Protein AF-A0A514WXH2-F1 (afdb_monomer_lite)

Sequence (126 aa):
MKNIIHSVFLIALIPLIAMALEPTNPQGFCDRFVGDKDVSQCKEKIQKDDVDWYAATVCNLQHDDKTFWSCWDSIKGQSFNPAALDKCAENQELSDVQRQECVVSARAGREPASTNAIYQALKVTK

Secondary structure (DSSP, 8-state):
---------------------PPPPGGGGGGG--SHHHHHHHHHHHHH--B-HHHHHHHTT-SSHHHHHHHHHHHBT-EE-HHHHHHHHH-TT--HHHHHHHHHHTEESS--GGGG----------

Foldseek 3Di:
DDDDPPPPPPPPPPPPPPQQQQFDDQLVLLVVDDDPVSSVVSVVCSVPFQFARLQLRLLSLAPDPVLSVVLRVLRTQFAFDSVQSSVLNPDNPDHSVRSSVSSNVRTDPDGGPSVVPDRDRDPPDD

pLDDT: mean 78.06, std 18.7, range [35.53, 95.94]

Radius of gyration: 20.0 Å; chains: 1; bounding box: 74×45×35 Å

Structure (mmCIF, N/CA/C/O backbone):
data_AF-A0A514WXH2-F1
#
_entry.id   AF-A0A514WXH2-F1
#
loop_
_atom_site.group_PDB
_atom_site.id
_atom_site.type_symbol
_atom_site.label_atom_id
_atom_site.label_alt_id
_atom_site.label_comp_id
_atom_site.label_asym_id
_atom_site.label_entity_id
_atom_site.label_seq_id
_atom_site.pdbx_PDB_ins_code
_atom_site.Cartn_x
_atom_site.Cartn_y
_atom_site.Cartn_z
_atom_site.occupancy
_atom_site.B_iso_or_equiv
_atom_site.auth_seq_id
_atom_site.auth_comp_id
_atom_site.auth_asym_id
_atom_site.auth_atom_id
_atom_site.pdbx_PDB_model_num
ATOM 1 N N . MET A 1 1 ? 60.732 -35.771 3.541 1.00 38.22 1 MET A N 1
ATOM 2 C CA . MET A 1 1 ? 59.598 -35.733 2.591 1.00 38.22 1 MET A CA 1
ATOM 3 C C . MET A 1 1 ? 58.328 -35.440 3.376 1.00 38.22 1 MET A C 1
ATOM 5 O O . MET A 1 1 ? 58.087 -36.189 4.303 1.00 38.22 1 MET A O 1
ATOM 9 N N . LYS A 1 2 ? 57.588 -34.382 2.987 1.00 42.38 2 LYS A N 1
ATOM 10 C CA . LYS A 1 2 ? 56.109 -34.248 3.008 1.00 42.38 2 LYS A CA 1
ATOM 11 C C . LYS A 1 2 ? 55.386 -34.534 4.352 1.00 42.38 2 LYS A C 1
ATOM 13 O O . LYS A 1 2 ? 55.459 -35.623 4.886 1.00 42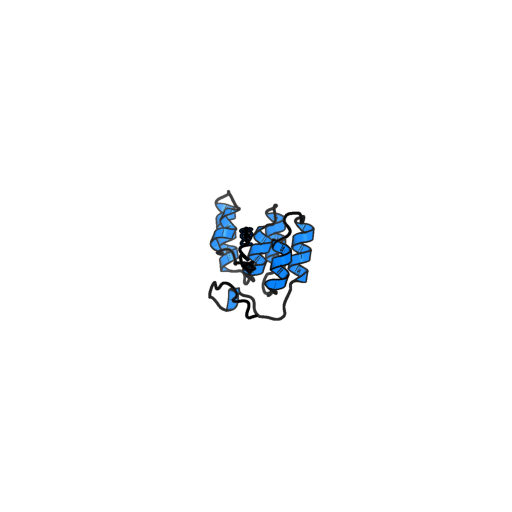.38 2 LYS A O 1
ATOM 18 N N . ASN A 1 3 ? 54.628 -33.605 4.936 1.00 41.44 3 ASN A N 1
ATOM 19 C CA . ASN A 1 3 ? 53.348 -33.142 4.393 1.00 41.44 3 ASN A CA 1
ATOM 20 C C . ASN A 1 3 ? 52.914 -31.812 5.036 1.00 41.44 3 ASN A C 1
ATOM 22 O O . ASN A 1 3 ? 52.721 -31.736 6.246 1.00 41.44 3 ASN A O 1
ATOM 26 N N . ILE A 1 4 ? 52.715 -30.786 4.207 1.00 53.28 4 ILE A N 1
ATOM 27 C CA . ILE A 1 4 ? 52.039 -29.538 4.576 1.00 53.28 4 ILE A CA 1
ATOM 28 C C . ILE A 1 4 ? 50.542 -29.799 4.414 1.00 53.28 4 ILE A C 1
ATOM 30 O O . ILE A 1 4 ? 50.045 -29.852 3.288 1.00 53.28 4 ILE A O 1
ATOM 34 N N . ILE A 1 5 ? 49.830 -29.999 5.521 1.00 56.00 5 ILE A N 1
ATOM 35 C CA . ILE A 1 5 ? 48.370 -30.120 5.509 1.00 56.00 5 ILE A CA 1
ATOM 36 C C . ILE A 1 5 ? 47.814 -28.718 5.250 1.00 56.00 5 ILE A C 1
ATOM 38 O O . ILE A 1 5 ? 47.832 -27.853 6.120 1.00 56.00 5 ILE A O 1
ATOM 42 N N . HIS A 1 6 ? 47.401 -28.477 4.007 1.00 44.09 6 HIS A N 1
ATOM 43 C CA . HIS A 1 6 ? 46.678 -27.275 3.619 1.00 44.09 6 HIS A CA 1
ATOM 44 C C . HIS A 1 6 ? 45.285 -27.342 4.248 1.00 44.09 6 HIS A C 1
ATOM 46 O O . HIS A 1 6 ? 44.464 -28.167 3.846 1.00 44.09 6 HIS A O 1
ATOM 52 N N . SER A 1 7 ? 45.025 -26.490 5.240 1.00 56.31 7 SER A N 1
ATOM 53 C CA . SER A 1 7 ? 43.674 -26.245 5.743 1.00 56.31 7 SER A CA 1
ATOM 54 C C . SER A 1 7 ? 42.835 -25.642 4.621 1.00 56.31 7 SER A C 1
ATOM 56 O O . SER A 1 7 ? 42.942 -24.459 4.304 1.00 56.31 7 SER A O 1
ATOM 58 N N . VAL A 1 8 ? 42.020 -26.486 3.995 1.00 56.78 8 VAL A N 1
ATOM 59 C CA . VAL A 1 8 ? 40.985 -26.081 3.049 1.00 56.78 8 VAL A CA 1
ATOM 60 C C . VAL A 1 8 ? 39.922 -25.325 3.843 1.00 56.78 8 VAL A C 1
ATOM 62 O O . VAL A 1 8 ? 39.143 -25.921 4.584 1.00 56.78 8 VAL A O 1
ATOM 65 N N . PHE A 1 9 ? 39.919 -23.999 3.712 1.00 52.50 9 PHE A N 1
ATOM 66 C CA . PHE A 1 9 ? 38.811 -23.147 4.131 1.00 52.50 9 PHE A CA 1
ATOM 67 C C . PHE A 1 9 ? 37.570 -23.563 3.329 1.00 52.50 9 PHE A C 1
ATOM 69 O O . PHE A 1 9 ? 37.431 -23.234 2.152 1.00 52.50 9 PHE A O 1
ATOM 76 N N . LEU A 1 10 ? 36.680 -24.328 3.960 1.00 49.62 10 LEU A N 1
ATOM 77 C CA . LEU A 1 10 ? 35.338 -24.604 3.46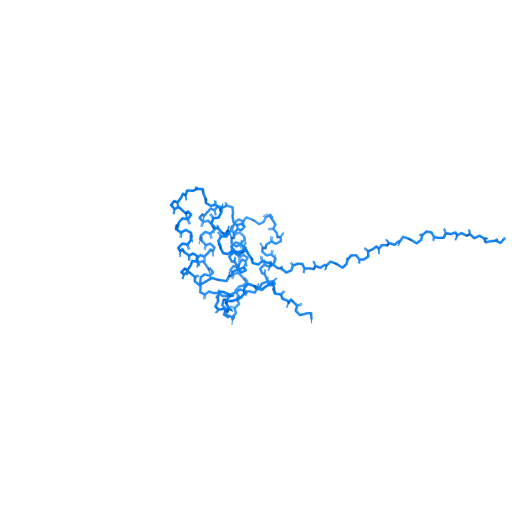0 1.00 49.62 10 LEU A CA 1
ATOM 78 C C . LEU A 1 10 ? 34.528 -23.307 3.581 1.00 49.62 10 LEU A C 1
ATOM 80 O O . LEU A 1 10 ? 33.866 -23.052 4.584 1.00 49.62 10 LEU A O 1
ATOM 84 N N . ILE A 1 11 ? 34.621 -22.455 2.560 1.00 60.16 11 ILE A N 1
ATOM 85 C CA . ILE A 1 11 ? 33.660 -21.374 2.348 1.00 60.16 11 ILE A CA 1
ATOM 86 C C . ILE A 1 11 ? 32.355 -22.072 1.974 1.00 60.16 11 ILE A C 1
ATOM 88 O O . ILE A 1 11 ? 32.157 -22.482 0.831 1.00 60.16 11 ILE A O 1
ATOM 92 N N . ALA A 1 12 ? 31.499 -22.287 2.971 1.00 58.00 12 ALA A N 1
ATOM 93 C CA . ALA A 1 12 ? 30.136 -22.727 2.751 1.00 58.00 12 ALA A CA 1
ATOM 94 C C . ALA A 1 12 ? 29.445 -21.670 1.879 1.00 58.00 12 ALA A C 1
ATOM 96 O O . ALA A 1 12 ? 29.079 -20.594 2.349 1.00 58.00 12 ALA A O 1
ATOM 97 N N . LEU A 1 13 ? 29.314 -21.973 0.587 1.00 50.38 13 LEU A N 1
ATOM 98 C CA . LEU A 1 13 ? 28.409 -21.305 -0.337 1.00 50.38 13 LEU A CA 1
ATOM 99 C C . LEU A 1 13 ? 26.989 -21.569 0.164 1.00 50.38 13 LEU A C 1
ATOM 101 O O . LEU A 1 13 ? 26.339 -22.517 -0.271 1.00 50.38 13 LEU A O 1
ATOM 105 N N . ILE A 1 14 ? 26.524 -20.770 1.124 1.00 57.78 14 ILE A N 1
ATOM 106 C CA . ILE A 1 14 ? 25.099 -20.680 1.419 1.00 57.78 14 ILE A CA 1
ATOM 107 C C . ILE A 1 14 ? 24.492 -20.078 0.151 1.00 57.78 14 ILE A C 1
ATOM 109 O O . ILE A 1 14 ? 24.834 -18.939 -0.184 1.00 57.78 14 ILE A O 1
ATOM 113 N N . PRO A 1 15 ? 23.663 -20.814 -0.612 1.00 49.88 15 PRO A N 1
ATOM 114 C CA . PRO A 1 15 ? 22.929 -20.187 -1.691 1.00 49.88 15 PRO A CA 1
ATOM 115 C C . PRO A 1 15 ? 22.102 -19.073 -1.053 1.00 49.88 15 PRO A C 1
ATOM 117 O O . PRO A 1 15 ? 21.282 -19.338 -0.176 1.00 49.88 15 PRO A O 1
ATOM 120 N N . LEU A 1 16 ? 22.365 -17.827 -1.452 1.00 47.09 16 LEU A N 1
ATOM 121 C CA . LEU A 1 16 ? 21.493 -16.697 -1.164 1.00 47.09 16 LEU A CA 1
ATOM 122 C C . LEU A 1 16 ? 20.156 -17.027 -1.823 1.00 47.09 16 LEU A C 1
ATOM 124 O O . LEU A 1 16 ? 19.963 -16.819 -3.022 1.00 47.09 16 LEU A O 1
ATOM 128 N N . ILE A 1 17 ? 19.267 -17.654 -1.060 1.00 46.50 17 ILE A N 1
ATOM 129 C CA . ILE A 1 17 ? 17.877 -17.808 -1.444 1.00 46.50 17 ILE A CA 1
ATOM 130 C C . ILE A 1 17 ? 17.339 -16.383 -1.402 1.00 46.50 17 ILE A C 1
ATOM 132 O O . ILE A 1 17 ? 17.114 -15.837 -0.326 1.00 46.50 17 ILE A O 1
ATOM 136 N N . ALA A 1 18 ? 17.239 -15.753 -2.573 1.00 50.22 18 ALA A N 1
ATOM 137 C CA . ALA A 1 18 ? 16.489 -14.521 -2.730 1.00 50.22 18 ALA A CA 1
ATOM 138 C C . ALA A 1 18 ? 15.062 -14.833 -2.271 1.00 50.22 18 ALA A C 1
ATOM 140 O O . ALA A 1 18 ? 14.349 -15.602 -2.921 1.00 50.22 18 ALA A O 1
ATOM 141 N N . MET A 1 19 ? 14.706 -14.347 -1.086 1.00 51.78 19 MET A N 1
ATOM 142 C CA . MET A 1 19 ? 13.366 -14.512 -0.552 1.00 51.78 19 MET A CA 1
ATOM 1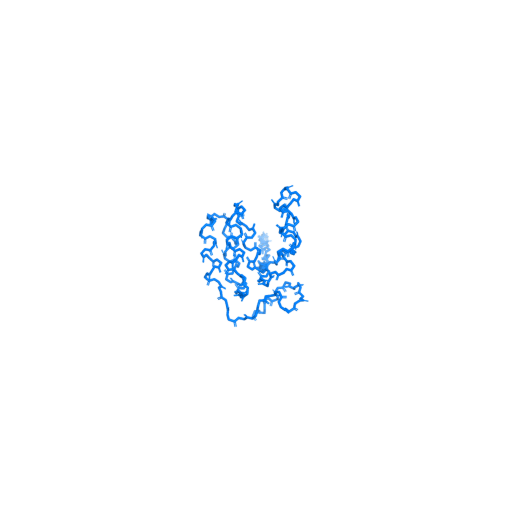43 C C . MET A 1 19 ? 12.488 -13.536 -1.327 1.00 51.78 19 MET A C 1
ATOM 145 O O . MET A 1 19 ? 12.621 -12.330 -1.158 1.00 51.78 19 MET A O 1
ATOM 149 N N . ALA A 1 20 ? 11.668 -14.059 -2.238 1.00 63.97 20 ALA A N 1
ATOM 150 C CA . ALA A 1 20 ? 10.658 -13.264 -2.926 1.00 63.97 20 ALA A CA 1
ATOM 151 C C . ALA A 1 20 ? 9.730 -12.614 -1.886 1.00 63.97 20 ALA A C 1
ATOM 153 O O . ALA A 1 20 ? 9.445 -13.251 -0.868 1.00 63.97 20 ALA A O 1
ATOM 154 N N . LEU A 1 21 ? 9.250 -11.387 -2.127 1.00 68.50 21 LEU A N 1
ATOM 155 C CA . LEU A 1 21 ? 8.324 -10.706 -1.216 1.00 68.50 21 LEU A CA 1
ATOM 156 C C . LEU A 1 21 ? 7.123 -11.598 -0.898 1.00 68.50 21 LEU A C 1
ATOM 158 O O . LEU A 1 21 ? 6.303 -11.913 -1.763 1.00 68.50 21 LEU A O 1
ATOM 162 N N . GLU A 1 22 ? 7.022 -12.000 0.364 1.00 75.81 22 GLU A N 1
ATOM 163 C CA . GLU A 1 22 ? 5.881 -12.752 0.861 1.00 75.81 22 GLU A CA 1
ATOM 164 C C . GLU A 1 22 ? 4.757 -11.774 1.212 1.00 75.81 22 GLU A C 1
ATOM 166 O O . GLU A 1 22 ? 4.981 -10.821 1.964 1.00 75.81 22 GLU A O 1
ATOM 171 N N . PRO A 1 23 ? 3.539 -11.968 0.683 1.00 75.44 23 PRO A N 1
ATOM 172 C CA . PRO A 1 23 ? 2.443 -11.076 0.994 1.00 75.44 23 PRO A CA 1
ATOM 173 C C . PRO A 1 23 ? 2.016 -11.277 2.453 1.00 75.44 23 PRO A C 1
ATOM 175 O O . PRO A 1 23 ? 1.830 -12.403 2.917 1.00 75.44 23 PRO A O 1
ATOM 178 N N . THR A 1 24 ? 1.807 -10.182 3.176 1.00 81.44 24 THR A N 1
ATOM 179 C CA . THR A 1 24 ? 1.228 -10.189 4.525 1.00 81.44 24 THR A CA 1
ATOM 180 C C . THR A 1 24 ? -0.210 -10.700 4.461 1.00 81.44 24 THR A C 1
ATOM 182 O O . THR A 1 24 ? -0.950 -10.338 3.550 1.00 81.44 24 THR A O 1
ATOM 185 N N . ASN A 1 25 ? -0.616 -11.544 5.416 1.00 83.19 25 ASN A N 1
ATOM 186 C CA . ASN A 1 25 ? -2.008 -11.988 5.604 1.00 83.19 25 ASN A CA 1
ATOM 187 C C . ASN A 1 25 ? -2.938 -10.764 5.726 1.00 83.19 25 ASN A C 1
ATOM 189 O O . ASN A 1 25 ? -2.604 -9.884 6.522 1.00 83.19 25 ASN A O 1
ATOM 193 N N . PRO A 1 26 ? -4.105 -10.676 5.044 1.00 81.56 26 PRO A N 1
ATOM 194 C CA . PRO A 1 26 ? -4.844 -9.426 4.982 1.00 81.56 26 PRO A CA 1
ATOM 195 C C . PRO A 1 26 ? -5.294 -8.971 6.367 1.00 81.56 26 PRO A C 1
ATOM 197 O O . PRO A 1 26 ? -5.245 -7.792 6.681 1.00 81.56 26 PRO A O 1
ATOM 200 N N . GLN A 1 27 ? -5.661 -9.906 7.247 1.00 84.50 27 GLN A N 1
ATOM 201 C CA . GLN A 1 27 ? -6.059 -9.555 8.613 1.00 84.50 27 GLN A CA 1
ATOM 202 C C . GLN A 1 27 ? -4.928 -8.876 9.400 1.00 84.50 27 GLN A C 1
ATOM 204 O O . GLN A 1 27 ? -5.209 -7.994 10.205 1.00 84.50 27 GLN A O 1
ATOM 209 N N . GLY A 1 28 ? -3.669 -9.228 9.117 1.00 87.69 28 GLY A N 1
ATOM 210 C CA . GLY A 1 28 ? -2.496 -8.669 9.791 1.00 87.69 28 GLY A CA 1
ATOM 211 C C . GLY A 1 28 ? -2.232 -7.197 9.466 1.00 87.69 28 GLY A C 1
ATOM 212 O O . GLY A 1 28 ? -1.558 -6.518 10.232 1.00 87.69 28 GLY A O 1
ATOM 213 N N . PHE A 1 29 ? -2.801 -6.650 8.384 1.00 91.00 29 PHE A N 1
ATOM 214 C CA . PHE A 1 29 ? -2.708 -5.209 8.117 1.00 91.00 29 PHE A CA 1
ATOM 215 C C . PHE A 1 29 ? -3.432 -4.375 9.178 1.00 91.00 29 PHE A C 1
ATOM 217 O O . PHE A 1 29 ? -3.049 -3.235 9.422 1.00 91.00 29 PHE A O 1
ATOM 224 N N . CYS A 1 30 ? -4.462 -4.929 9.824 1.00 92.88 30 CYS A N 1
ATOM 225 C CA . CYS A 1 30 ? -5.226 -4.203 10.835 1.00 92.88 30 CYS A CA 1
ATOM 226 C C . CYS A 1 30 ? -4.548 -4.158 12.203 1.00 92.88 30 CYS A C 1
ATOM 228 O O . CYS A 1 30 ? -4.951 -3.342 13.029 1.00 92.88 30 CYS A O 1
ATOM 230 N N . ASP A 1 31 ? -3.503 -4.960 12.419 1.00 92.12 31 ASP A N 1
ATOM 231 C CA . ASP A 1 31 ? -2.735 -4.977 13.669 1.00 92.12 31 ASP A CA 1
ATOM 232 C C . ASP A 1 31 ? -1.956 -3.668 13.893 1.00 92.12 31 ASP A C 1
ATOM 234 O O . ASP A 1 31 ? -1.485 -3.405 14.998 1.00 92.12 31 ASP A O 1
ATOM 238 N N . ARG A 1 32 ? -1.849 -2.815 12.862 1.00 92.31 32 ARG A N 1
ATOM 239 C CA . ARG A 1 32 ? -1.262 -1.472 12.974 1.00 92.31 32 ARG A CA 1
ATOM 240 C C . ARG A 1 32 ? 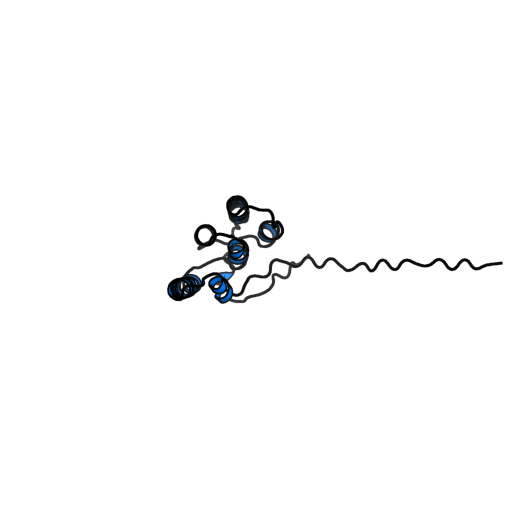-2.120 -0.491 13.777 1.00 92.31 32 ARG A C 1
ATOM 242 O O . ARG A 1 32 ? -1.596 0.481 14.311 1.00 92.31 32 ARG A O 1
ATOM 249 N N . PHE A 1 33 ? -3.428 -0.731 13.866 1.00 93.38 33 PHE A N 1
ATOM 250 C CA . PHE A 1 33 ? -4.363 0.172 14.530 1.00 93.38 33 PHE A CA 1
ATOM 251 C C . PHE A 1 33 ? -4.619 -0.268 15.972 1.00 93.38 33 PHE A C 1
ATOM 253 O O . PHE A 1 33 ? -4.824 -1.445 16.251 1.00 93.38 33 PHE A O 1
ATOM 260 N N . VAL A 1 34 ? -4.671 0.697 16.892 1.00 91.69 34 VAL A N 1
ATOM 261 C CA . VAL A 1 34 ? -4.945 0.437 18.318 1.00 91.69 34 VAL A CA 1
ATOM 262 C C . VAL A 1 34 ? -6.424 0.643 18.666 1.00 91.69 34 VAL A C 1
ATOM 264 O O . VAL A 1 34 ? -6.942 0.010 19.581 1.00 91.69 34 VAL A O 1
ATOM 267 N N . GLY A 1 35 ? -7.127 1.530 17.954 1.00 92.62 35 GLY A N 1
ATOM 268 C CA . GLY A 1 35 ? -8.528 1.844 18.234 1.00 92.62 35 GLY A CA 1
ATOM 269 C C . GLY A 1 35 ? -9.495 0.819 17.641 1.00 92.62 35 GLY A C 1
ATOM 270 O O . GLY A 1 35 ? -9.468 0.576 16.438 1.00 92.62 35 GLY A O 1
ATOM 271 N N . ASP A 1 36 ? -10.427 0.295 18.446 1.00 91.81 36 ASP A N 1
ATOM 272 C CA . ASP A 1 36 ? -11.433 -0.697 18.009 1.00 91.81 36 ASP A CA 1
ATOM 273 C C . ASP A 1 36 ? -12.219 -0.261 16.763 1.00 91.81 36 ASP A C 1
ATOM 275 O O . ASP A 1 36 ? -12.549 -1.070 15.889 1.00 91.81 36 ASP A O 1
ATOM 279 N N . LYS A 1 37 ? -12.510 1.041 16.667 1.00 93.62 37 LYS A N 1
ATOM 280 C CA . LYS A 1 37 ? -13.178 1.635 15.507 1.00 93.62 37 LYS A CA 1
ATOM 281 C C . LYS A 1 37 ? -12.310 1.533 14.251 1.00 93.62 37 LYS A C 1
ATOM 283 O O . LYS A 1 37 ? -12.815 1.118 13.211 1.00 93.62 37 LYS A O 1
ATOM 288 N N . ASP A 1 38 ? -11.032 1.876 14.354 1.00 91.88 38 ASP A N 1
ATOM 289 C CA . ASP A 1 38 ? -10.098 1.901 13.226 1.00 91.88 38 ASP A CA 1
ATOM 290 C C . ASP A 1 38 ? -9.755 0.475 12.775 1.00 91.88 38 ASP A C 1
ATOM 292 O O . ASP A 1 38 ? -9.755 0.183 11.580 1.00 91.88 38 ASP A O 1
ATOM 296 N N . VAL A 1 39 ? -9.609 -0.457 13.724 1.00 93.75 39 VAL A N 1
ATOM 297 C CA . VAL A 1 39 ? -9.479 -1.897 13.447 1.00 93.75 39 VAL A CA 1
ATOM 298 C C . VAL A 1 39 ? -10.704 -2.419 12.694 1.00 93.75 39 VAL A C 1
ATOM 300 O O . VAL A 1 39 ? -10.568 -3.150 11.711 1.00 93.75 39 VAL A O 1
ATOM 303 N N . SER A 1 40 ? -11.911 -2.046 13.126 1.00 93.00 40 SER A N 1
ATOM 304 C CA . SER A 1 40 ? -13.153 -2.475 12.470 1.00 93.00 40 SER A CA 1
ATOM 305 C C . SER A 1 40 ? -13.269 -1.920 11.048 1.00 93.00 40 SER A C 1
ATOM 307 O O . SER A 1 40 ? -13.600 -2.665 10.126 1.00 93.00 40 SER A O 1
ATOM 309 N N . GLN A 1 41 ? -12.934 -0.640 10.851 1.00 92.94 41 GLN A N 1
ATOM 310 C CA . GLN A 1 41 ? -12.904 -0.008 9.528 1.00 92.94 41 GLN A CA 1
ATOM 311 C C . GLN A 1 41 ? -11.865 -0.652 8.610 1.00 92.94 41 GLN A C 1
ATOM 313 O O . GLN A 1 41 ? -12.148 -0.914 7.442 1.00 92.94 41 GLN A O 1
ATOM 318 N N . CYS A 1 42 ? -10.684 -0.958 9.145 1.00 93.31 42 CYS A N 1
ATOM 319 C CA . CYS A 1 42 ? -9.652 -1.672 8.415 1.00 93.31 42 CYS A CA 1
ATOM 320 C C . CYS A 1 42 ? -10.164 -3.033 7.926 1.00 93.31 42 CYS A C 1
ATOM 322 O O . CYS A 1 42 ? -10.113 -3.311 6.729 1.00 93.31 42 CYS A O 1
ATOM 324 N N . LYS A 1 43 ? -10.752 -3.847 8.812 1.00 91.38 43 LYS A N 1
ATOM 325 C CA . LYS A 1 43 ? -11.289 -5.170 8.449 1.00 91.38 43 LYS A CA 1
ATOM 326 C C . LYS A 1 43 ? -12.339 -5.086 7.345 1.00 91.38 43 LYS A C 1
ATOM 328 O O . LYS A 1 43 ? -12.313 -5.893 6.418 1.00 91.38 43 LYS A O 1
ATOM 333 N N . GLU A 1 44 ? -13.236 -4.107 7.424 1.00 90.44 44 GLU A N 1
ATOM 334 C CA . GLU A 1 44 ? -14.254 -3.869 6.399 1.00 90.44 44 GLU A CA 1
ATOM 335 C C . GLU A 1 44 ? -13.627 -3.496 5.049 1.00 90.44 44 GLU A C 1
ATOM 337 O O . GLU A 1 44 ? -14.015 -4.032 4.010 1.00 90.44 44 GLU A O 1
ATOM 342 N N . LYS A 1 45 ? -12.636 -2.601 5.058 1.00 89.69 45 LYS A N 1
ATOM 343 C CA . LYS A 1 45 ? -11.966 -2.122 3.847 1.00 89.69 45 LYS A CA 1
ATOM 344 C C . LYS A 1 45 ? -11.179 -3.240 3.161 1.00 89.69 45 LYS A C 1
ATOM 346 O O . LYS A 1 45 ? -11.307 -3.411 1.955 1.00 89.69 45 LYS A O 1
ATOM 351 N N . ILE A 1 46 ? -10.474 -4.071 3.926 1.00 88.50 46 ILE A N 1
ATOM 352 C CA . ILE A 1 46 ? -9.723 -5.231 3.416 1.00 88.50 46 ILE A CA 1
ATOM 353 C C . ILE A 1 46 ? -10.628 -6.279 2.762 1.00 88.50 46 ILE A C 1
ATOM 355 O O . ILE A 1 46 ? -10.217 -6.941 1.816 1.00 88.50 46 ILE A O 1
ATOM 359 N N . GLN A 1 47 ? -11.860 -6.440 3.248 1.00 84.00 47 GLN A N 1
ATOM 360 C CA . GLN A 1 47 ? -12.826 -7.372 2.656 1.00 84.00 47 GLN A CA 1
ATOM 361 C C . GLN A 1 47 ? -13.463 -6.846 1.364 1.00 84.00 47 GLN A C 1
ATOM 363 O O . GLN A 1 47 ? -13.946 -7.640 0.560 1.00 84.00 47 GLN A O 1
ATOM 368 N N . LYS A 1 48 ? -13.524 -5.522 1.190 1.00 87.12 48 LYS A N 1
ATOM 369 C CA . LYS A 1 48 ? -14.240 -4.871 0.082 1.00 87.12 48 LYS A CA 1
ATOM 370 C C . LYS A 1 48 ? -13.329 -4.403 -1.041 1.00 87.12 48 LYS A C 1
ATOM 372 O O . LYS A 1 48 ? -13.768 -4.341 -2.187 1.00 87.12 48 LYS A O 1
ATOM 377 N N . ASP A 1 49 ? -12.111 -4.000 -0.709 1.00 87.19 49 ASP A N 1
ATOM 378 C CA . ASP A 1 49 ? -11.191 -3.424 -1.673 1.00 87.19 49 ASP A CA 1
ATOM 379 C C . ASP A 1 49 ? -10.455 -4.523 -2.436 1.00 87.19 49 ASP A C 1
ATOM 381 O O . ASP A 1 49 ? -9.840 -5.416 -1.860 1.00 87.19 49 ASP A O 1
ATOM 385 N N . ASP A 1 50 ? -10.489 -4.413 -3.759 1.00 85.81 50 ASP A N 1
ATOM 386 C CA . ASP A 1 50 ? -9.675 -5.228 -4.648 1.00 85.81 50 ASP A CA 1
ATOM 387 C C . ASP A 1 50 ? -8.261 -4.635 -4.705 1.00 85.81 50 ASP A C 1
ATOM 389 O O . ASP A 1 50 ? -8.052 -3.598 -5.336 1.00 85.81 50 ASP A O 1
ATOM 393 N N . VAL A 1 51 ? -7.308 -5.225 -3.982 1.00 86.81 51 VAL A N 1
ATOM 394 C CA . VAL A 1 51 ? -5.920 -4.742 -3.897 1.00 86.81 51 VAL A CA 1
ATOM 395 C C . VAL A 1 51 ? -4.917 -5.858 -4.139 1.00 86.81 51 VAL A C 1
ATOM 397 O O . VAL A 1 51 ? -5.082 -6.992 -3.697 1.00 86.81 51 VAL A O 1
ATOM 400 N N . ASP A 1 52 ? -3.798 -5.524 -4.774 1.00 87.31 52 ASP A N 1
ATOM 401 C CA . ASP A 1 52 ? -2.682 -6.455 -4.880 1.00 87.31 52 ASP A CA 1
ATOM 402 C C . ASP A 1 52 ? -2.007 -6.664 -3.512 1.00 87.31 52 ASP A C 1
ATOM 404 O O . ASP A 1 52 ? -1.385 -5.748 -2.969 1.00 87.31 52 ASP A O 1
ATOM 408 N N . TRP A 1 53 ? -2.096 -7.878 -2.959 1.00 86.19 53 TRP A N 1
ATOM 409 C CA . TRP A 1 53 ? -1.555 -8.203 -1.633 1.00 86.19 53 TRP A CA 1
ATOM 410 C C . TRP A 1 53 ? -0.045 -7.976 -1.492 1.00 86.19 53 TRP A C 1
ATOM 412 O O . TRP A 1 53 ? 0.427 -7.646 -0.399 1.00 86.19 53 TRP A O 1
ATOM 422 N N . TYR A 1 54 ? 0.724 -8.096 -2.577 1.00 88.31 54 TYR A N 1
ATOM 423 C CA . TYR A 1 54 ? 2.155 -7.783 -2.548 1.00 88.31 54 TYR A CA 1
ATOM 424 C C . TYR A 1 54 ? 2.366 -6.278 -2.401 1.00 88.31 54 TYR A C 1
ATOM 426 O O . TYR A 1 54 ? 3.162 -5.836 -1.576 1.00 88.31 54 TYR A O 1
ATOM 434 N N . ALA A 1 55 ? 1.608 -5.471 -3.144 1.00 91.44 55 ALA A N 1
ATOM 435 C CA . ALA A 1 55 ? 1.695 -4.021 -3.033 1.00 91.44 55 ALA A CA 1
ATOM 436 C C . ALA A 1 55 ? 1.194 -3.533 -1.666 1.00 91.44 55 ALA A C 1
ATOM 438 O O . ALA A 1 55 ? 1.835 -2.684 -1.050 1.00 91.44 55 ALA A O 1
ATOM 439 N N . ALA A 1 56 ? 0.118 -4.133 -1.146 1.00 92.50 56 ALA A N 1
ATOM 440 C CA . ALA A 1 56 ? -0.396 -3.854 0.193 1.00 92.50 56 ALA A CA 1
ATOM 441 C C . ALA A 1 56 ? 0.647 -4.155 1.281 1.00 92.50 56 ALA A C 1
ATOM 443 O O . ALA A 1 56 ? 0.764 -3.404 2.246 1.00 92.50 56 ALA A O 1
ATOM 444 N N . THR A 1 57 ? 1.465 -5.194 1.092 1.00 92.00 57 THR A N 1
ATOM 445 C CA . THR A 1 57 ? 2.591 -5.517 1.984 1.00 92.00 57 THR A CA 1
ATOM 446 C C . THR A 1 57 ? 3.632 -4.409 2.014 1.00 92.00 57 THR A C 1
ATOM 448 O O . THR A 1 57 ? 4.062 -4.007 3.091 1.00 92.00 57 THR A O 1
ATOM 451 N N . VAL A 1 58 ? 3.991 -3.851 0.857 1.00 93.88 58 VAL A N 1
ATOM 452 C CA . VAL A 1 58 ? 4.916 -2.710 0.807 1.00 93.88 58 VAL A CA 1
ATOM 453 C C . VAL A 1 58 ? 4.272 -1.445 1.377 1.00 93.88 58 VAL A C 1
ATOM 455 O O . VAL A 1 58 ? 4.927 -0.710 2.112 1.00 93.88 58 VAL A O 1
ATOM 458 N N . CYS A 1 59 ? 2.985 -1.205 1.108 1.00 94.69 59 CYS A N 1
ATOM 459 C CA . CYS A 1 59 ? 2.241 -0.117 1.743 1.00 94.69 59 CYS A CA 1
ATOM 460 C C . CYS A 1 59 ? 2.213 -0.267 3.267 1.00 94.69 59 CYS A C 1
ATOM 462 O O . CYS A 1 59 ? 2.275 0.729 3.975 1.00 94.69 59 CYS A O 1
ATOM 464 N N . ASN A 1 60 ? 2.183 -1.489 3.797 1.00 94.12 60 ASN A N 1
ATOM 465 C CA . ASN A 1 60 ? 2.189 -1.722 5.238 1.00 94.12 60 ASN A CA 1
ATOM 466 C C . ASN A 1 60 ? 3.487 -1.262 5.928 1.00 94.12 60 ASN A C 1
ATOM 468 O O . ASN A 1 60 ? 3.465 -1.035 7.134 1.00 94.12 60 ASN A O 1
ATOM 472 N N . LEU A 1 61 ? 4.578 -1.073 5.174 1.00 93.06 61 LEU A N 1
ATOM 473 C CA . LEU A 1 61 ? 5.853 -0.529 5.661 1.00 93.06 61 LEU A CA 1
ATOM 474 C C . LEU A 1 61 ? 5.856 1.003 5.802 1.00 93.06 61 LEU A C 1
ATOM 476 O O . LEU A 1 61 ? 6.857 1.572 6.229 1.00 93.06 61 LEU A O 1
ATOM 480 N N . GLN A 1 62 ? 4.777 1.678 5.401 1.00 93.62 62 GLN A N 1
ATOM 481 C CA . GLN A 1 62 ? 4.576 3.101 5.667 1.00 93.62 62 GLN A CA 1
ATOM 482 C C . GLN A 1 62 ? 4.485 3.328 7.181 1.00 93.62 62 GLN A C 1
ATOM 484 O O . GLN A 1 62 ? 3.825 2.549 7.881 1.00 93.62 62 GLN A O 1
ATOM 489 N N . HIS A 1 63 ? 5.143 4.372 7.685 1.00 91.88 63 HIS A N 1
ATOM 490 C CA . HIS A 1 63 ? 5.196 4.642 9.123 1.00 91.88 63 HIS A CA 1
ATOM 491 C C . HIS A 1 63 ? 3.910 5.293 9.630 1.00 91.88 63 HIS A C 1
ATOM 493 O O . HIS A 1 63 ? 3.434 4.950 10.711 1.00 91.88 63 HIS A O 1
ATOM 499 N N . ASP A 1 64 ? 3.352 6.231 8.863 1.00 92.94 64 ASP A N 1
ATOM 500 C CA . ASP A 1 64 ? 2.123 6.936 9.223 1.00 92.94 64 ASP A CA 1
ATOM 501 C C . ASP A 1 64 ? 0.873 6.231 8.668 1.00 92.94 64 ASP A C 1
ATOM 503 O O . ASP A 1 64 ? 0.847 5.685 7.564 1.00 92.94 64 ASP A O 1
ATOM 507 N N . ASP A 1 65 ? -0.219 6.252 9.429 1.00 93.12 65 ASP A N 1
ATOM 508 C CA . ASP A 1 65 ? -1.458 5.597 9.005 1.00 93.12 65 ASP A CA 1
ATOM 509 C C . ASP A 1 65 ? -2.117 6.295 7.806 1.00 93.12 65 ASP A C 1
ATOM 511 O O . ASP A 1 65 ? -2.777 5.646 6.990 1.00 93.12 65 ASP A O 1
ATOM 515 N N . LYS A 1 66 ? -1.935 7.613 7.641 1.00 93.31 66 LYS A N 1
ATOM 516 C CA . LYS A 1 66 ? -2.460 8.334 6.471 1.00 93.31 66 LYS A CA 1
ATOM 517 C C . LYS A 1 66 ? -1.652 8.007 5.226 1.00 93.31 66 LYS A C 1
ATOM 519 O O . LYS A 1 66 ? -2.241 7.888 4.152 1.00 93.31 66 LYS A O 1
ATOM 524 N N . THR A 1 67 ? -0.332 7.860 5.339 1.00 94.75 67 THR A N 1
ATOM 525 C CA . THR A 1 67 ? 0.520 7.458 4.207 1.00 94.75 67 THR A CA 1
ATOM 526 C C . THR A 1 67 ? 0.273 5.998 3.834 1.00 94.75 67 THR A C 1
ATOM 528 O O . THR A 1 67 ? 0.173 5.693 2.644 1.00 94.75 67 THR A O 1
ATOM 531 N N . PHE A 1 68 ? 0.030 5.122 4.816 1.00 95.19 68 PHE A N 1
ATOM 532 C CA . PHE A 1 68 ? -0.479 3.767 4.588 1.00 95.19 68 PHE A CA 1
ATOM 533 C C . PHE A 1 68 ? -1.774 3.776 3.764 1.00 95.19 68 PHE A C 1
ATOM 535 O O . PHE A 1 68 ? -1.825 3.143 2.707 1.00 95.19 68 PHE A O 1
ATOM 542 N N . TRP A 1 69 ? -2.799 4.526 4.186 1.00 94.88 69 TRP A N 1
ATOM 543 C CA . TRP A 1 69 ? -4.074 4.572 3.461 1.00 94.88 69 TRP A CA 1
ATOM 544 C C . TRP A 1 69 ? -3.968 5.237 2.085 1.00 94.88 69 TRP A C 1
ATOM 546 O O . TRP A 1 69 ? -4.570 4.756 1.129 1.00 94.88 69 TRP A O 1
ATOM 556 N N . SER A 1 70 ? -3.149 6.281 1.950 1.00 95.94 70 SER A N 1
ATOM 557 C CA . SER A 1 70 ? -2.818 6.890 0.654 1.00 95.94 70 SER A CA 1
ATOM 558 C C . SER A 1 70 ? -2.196 5.865 -0.302 1.00 95.94 70 SER A C 1
ATOM 560 O O . SER A 1 70 ? -2.591 5.761 -1.466 1.00 95.94 70 SER A O 1
ATOM 562 N N . CYS A 1 71 ? -1.256 5.058 0.197 1.00 95.88 71 CYS A N 1
ATOM 563 C CA . CYS A 1 71 ? -0.649 3.977 -0.569 1.00 95.88 71 CYS A CA 1
ATOM 564 C C . CYS A 1 71 ? -1.688 2.907 -0.939 1.00 95.88 71 CYS A C 1
ATOM 566 O O . CYS A 1 71 ? -1.797 2.553 -2.113 1.00 95.88 71 CYS A O 1
ATOM 568 N N . TRP A 1 72 ? -2.511 2.468 0.018 1.00 94.62 72 TRP A N 1
ATOM 569 C CA . TRP A 1 72 ? -3.601 1.509 -0.195 1.00 94.62 72 TRP A CA 1
ATOM 570 C C . TRP A 1 72 ? -4.572 1.952 -1.298 1.00 94.62 72 TRP A C 1
ATOM 572 O O . TRP A 1 72 ? -4.890 1.195 -2.214 1.00 94.62 72 TRP A O 1
ATOM 582 N N . ASP A 1 73 ? -5.029 3.200 -1.247 1.00 94.62 73 ASP A N 1
ATOM 583 C CA . ASP A 1 73 ? -5.962 3.728 -2.239 1.00 94.62 73 ASP A CA 1
ATOM 584 C C . ASP A 1 73 ? -5.310 3.836 -3.624 1.00 94.62 73 ASP A C 1
ATOM 586 O O . ASP A 1 73 ? -5.970 3.616 -4.640 1.00 94.62 73 ASP A O 1
ATOM 590 N N . SER A 1 74 ? -3.999 4.098 -3.684 1.00 94.00 74 SER A N 1
ATOM 591 C CA . SER A 1 74 ? -3.252 4.171 -4.945 1.00 94.00 74 SER A CA 1
ATOM 592 C C . SER A 1 74 ? -3.099 2.827 -5.667 1.00 94.00 74 SER A C 1
ATOM 594 O O . SER A 1 74 ? -2.857 2.829 -6.880 1.00 94.00 74 SER A O 1
ATOM 596 N N . ILE A 1 75 ? -3.238 1.712 -4.936 1.00 92.56 75 ILE A N 1
ATOM 597 C CA . ILE A 1 75 ? -3.087 0.340 -5.447 1.00 92.56 75 ILE A CA 1
ATOM 598 C C . ILE A 1 75 ? -4.422 -0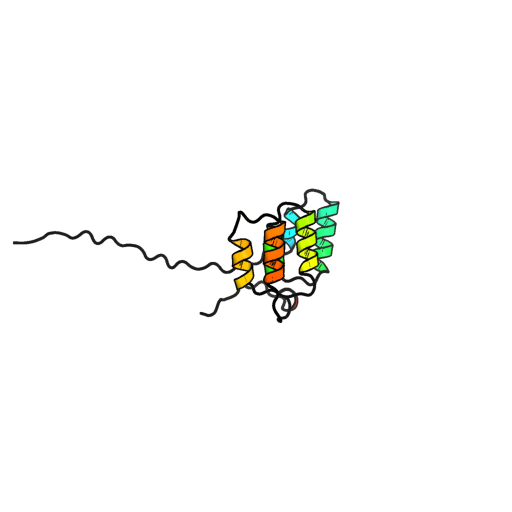.371 -5.692 1.00 92.56 75 ILE A C 1
ATOM 600 O O . ILE A 1 75 ? -4.445 -1.486 -6.214 1.00 92.56 75 ILE A O 1
ATOM 604 N N . LYS A 1 76 ? -5.541 0.261 -5.332 1.00 90.62 76 LYS A N 1
ATOM 605 C CA . LYS A 1 76 ? -6.881 -0.302 -5.498 1.00 90.62 76 LYS A CA 1
ATOM 606 C C . LYS A 1 76 ? -7.233 -0.504 -6.974 1.00 90.62 76 LYS A C 1
ATOM 608 O O . LYS A 1 76 ? -7.092 0.403 -7.791 1.00 90.62 76 LYS A O 1
ATOM 613 N N . GLY A 1 77 ? -7.723 -1.698 -7.301 1.00 87.06 77 GLY A N 1
ATOM 614 C CA . GLY A 1 77 ? -8.082 -2.130 -8.653 1.00 87.06 77 GLY A CA 1
ATOM 615 C C . GLY A 1 77 ? -6.883 -2.253 -9.594 1.00 87.06 77 GLY A C 1
ATOM 616 O O . GLY A 1 77 ? -7.055 -2.260 -10.811 1.00 87.06 77 GLY A O 1
ATOM 617 N N . GLN A 1 78 ? -5.666 -2.286 -9.051 1.00 88.81 78 GLN A N 1
ATOM 618 C CA . GLN A 1 78 ? -4.431 -2.335 -9.821 1.00 88.81 78 GLN A CA 1
ATOM 619 C C . GLN A 1 78 ? -3.594 -3.539 -9.428 1.00 88.81 78 GLN A C 1
ATOM 621 O O . GLN A 1 78 ? -3.692 -4.063 -8.320 1.00 88.81 78 GLN A O 1
ATOM 626 N N . SER A 1 79 ? -2.738 -3.960 -10.350 1.00 87.50 79 SER A N 1
ATOM 627 C CA . SER A 1 79 ? -1.763 -5.008 -10.107 1.00 87.50 79 SER A CA 1
ATOM 628 C C . SER A 1 79 ? -0.347 -4.472 -10.198 1.00 87.50 79 SER A C 1
ATOM 630 O O . SER A 1 79 ? -0.072 -3.456 -10.844 1.00 87.50 79 SER A O 1
ATOM 632 N N . PHE A 1 80 ? 0.567 -5.175 -9.541 1.00 88.75 80 PHE A N 1
ATOM 633 C CA . PHE A 1 80 ? 1.946 -4.727 -9.404 1.00 88.75 80 PHE A CA 1
ATOM 634 C C . PHE A 1 80 ? 2.914 -5.863 -9.706 1.00 88.75 80 PHE A C 1
ATOM 636 O O . PHE A 1 80 ? 2.584 -7.038 -9.558 1.00 88.75 80 PHE A O 1
ATOM 643 N N . ASN A 1 81 ? 4.114 -5.541 -10.173 1.00 84.88 81 ASN A N 1
ATOM 644 C CA . ASN A 1 81 ? 5.165 -6.524 -10.390 1.00 84.88 81 ASN A CA 1
ATOM 645 C C . ASN A 1 81 ? 5.869 -6.819 -9.053 1.00 84.88 81 ASN A C 1
ATOM 647 O O . ASN A 1 81 ? 6.557 -5.936 -8.540 1.00 84.88 81 ASN A O 1
ATOM 651 N N . PRO A 1 82 ? 5.766 -8.039 -8.502 1.00 82.75 82 PRO A N 1
ATOM 652 C CA . PRO A 1 82 ? 6.338 -8.354 -7.194 1.00 82.75 82 PRO A CA 1
ATOM 653 C C . PRO A 1 82 ? 7.862 -8.206 -7.159 1.00 82.75 82 PRO A C 1
ATOM 655 O O . PRO A 1 82 ? 8.383 -7.623 -6.222 1.00 82.75 82 PRO A O 1
ATOM 658 N N . ALA A 1 83 ? 8.573 -8.548 -8.239 1.00 82.12 83 ALA A N 1
ATOM 659 C CA . ALA A 1 83 ? 10.024 -8.343 -8.315 1.00 82.12 83 ALA A CA 1
ATOM 660 C C . ALA A 1 83 ? 10.434 -6.854 -8.323 1.00 82.12 83 ALA A C 1
ATOM 662 O O . ALA A 1 83 ? 11.556 -6.503 -7.961 1.00 82.12 83 ALA A O 1
ATOM 663 N N . ALA A 1 84 ? 9.546 -5.959 -8.770 1.00 86.19 84 ALA A N 1
ATOM 664 C CA . ALA A 1 84 ? 9.769 -4.519 -8.650 1.00 86.19 84 ALA A CA 1
ATOM 665 C C . ALA A 1 84 ? 9.435 -4.019 -7.235 1.00 86.19 84 ALA A C 1
ATOM 667 O O . ALA A 1 84 ? 10.129 -3.140 -6.728 1.00 86.19 84 ALA A O 1
ATOM 668 N N . LEU A 1 85 ? 8.422 -4.609 -6.591 1.00 88.94 85 LEU A N 1
ATOM 669 C CA . LEU A 1 85 ? 8.040 -4.320 -5.209 1.00 88.94 85 LEU A CA 1
ATOM 670 C C . LEU A 1 85 ? 9.082 -4.783 -4.184 1.00 88.94 85 LEU A C 1
ATOM 672 O O . LEU A 1 85 ? 9.256 -4.085 -3.188 1.00 88.94 85 LEU A O 1
ATOM 676 N N . ASP A 1 86 ? 9.814 -5.875 -4.438 1.00 87.25 86 ASP A N 1
ATOM 677 C CA . ASP A 1 86 ? 10.934 -6.330 -3.593 1.00 87.25 86 ASP A CA 1
ATOM 678 C C . ASP A 1 86 ? 11.894 -5.164 -3.302 1.00 87.25 86 ASP A C 1
ATOM 680 O O . ASP A 1 86 ? 12.205 -4.868 -2.152 1.00 87.25 86 ASP A O 1
ATOM 684 N N . LYS A 1 87 ? 12.252 -4.387 -4.333 1.00 86.19 87 LYS A N 1
ATOM 685 C CA . LYS A 1 87 ? 13.145 -3.220 -4.203 1.00 86.19 87 LYS A CA 1
ATOM 686 C C . LYS A 1 87 ? 12.556 -2.109 -3.335 1.00 86.19 87 LYS A C 1
ATOM 688 O O . LYS A 1 87 ? 13.293 -1.383 -2.670 1.00 86.19 87 LYS A O 1
ATOM 693 N N . CYS A 1 88 ? 11.232 -1.964 -3.353 1.00 89.75 88 CYS A N 1
ATOM 694 C CA . CYS A 1 88 ? 10.512 -0.998 -2.529 1.00 89.75 88 CYS A CA 1
ATOM 695 C C . CYS A 1 88 ? 10.411 -1.442 -1.062 1.00 89.75 88 CYS A C 1
ATOM 697 O O . CYS A 1 88 ? 10.206 -0.596 -0.190 1.00 89.75 88 CYS A O 1
ATOM 699 N N . ALA A 1 89 ? 10.542 -2.743 -0.784 1.00 87.88 89 ALA A N 1
ATOM 700 C CA . ALA A 1 89 ? 10.510 -3.321 0.557 1.00 87.88 89 ALA A CA 1
ATOM 701 C C . ALA A 1 89 ? 11.908 -3.463 1.185 1.00 87.88 89 ALA A C 1
ATOM 703 O O . ALA A 1 89 ? 12.064 -3.212 2.377 1.00 87.88 89 ALA A O 1
ATOM 704 N N . GLU A 1 90 ? 12.926 -3.820 0.395 1.00 85.38 90 GLU A N 1
ATOM 705 C CA . GLU A 1 90 ? 14.304 -4.048 0.861 1.00 85.38 90 GLU A CA 1
ATOM 706 C C . GLU A 1 90 ? 14.971 -2.782 1.416 1.00 85.38 90 GLU A C 1
ATOM 708 O O . GLU A 1 90 ? 15.773 -2.850 2.348 1.00 85.38 90 GLU A O 1
ATOM 713 N N . ASN A 1 91 ? 14.644 -1.613 0.861 1.00 81.25 91 ASN A N 1
ATOM 714 C CA . ASN A 1 91 ? 15.227 -0.358 1.310 1.00 81.25 91 ASN A CA 1
ATOM 715 C C . ASN A 1 91 ? 14.462 0.202 2.525 1.00 81.25 91 ASN A C 1
ATOM 717 O O . ASN A 1 91 ? 13.409 0.843 2.398 1.00 81.25 91 ASN A O 1
ATOM 721 N N . GLN A 1 92 ? 15.007 -0.053 3.717 1.00 79.25 92 GLN A N 1
ATOM 722 C CA . GLN A 1 92 ? 14.445 0.412 4.991 1.00 79.25 92 GLN A CA 1
ATOM 723 C C . GLN A 1 92 ? 14.571 1.930 5.189 1.00 79.25 92 GLN A C 1
ATOM 725 O O . GLN A 1 92 ? 13.760 2.508 5.902 1.00 79.25 92 GLN A O 1
ATOM 730 N N . GLU A 1 93 ? 15.498 2.587 4.490 1.00 83.88 93 GLU A N 1
ATOM 731 C CA . GLU A 1 93 ? 15.751 4.031 4.605 1.00 83.88 93 GLU A CA 1
ATOM 732 C C . GLU A 1 93 ? 14.815 4.883 3.729 1.00 83.88 93 GLU A C 1
ATOM 734 O O . GLU A 1 93 ? 14.894 6.113 3.743 1.00 83.88 93 GLU A O 1
ATOM 739 N N . LEU A 1 94 ? 13.930 4.264 2.934 1.00 88.12 94 LEU A N 1
ATOM 740 C CA . LEU A 1 94 ? 12.945 5.022 2.163 1.00 88.12 94 LEU A CA 1
ATOM 741 C C . LEU A 1 94 ? 11.966 5.720 3.104 1.00 88.12 94 LEU A C 1
ATOM 743 O O . LEU A 1 94 ? 11.250 5.069 3.872 1.00 88.12 94 LEU A O 1
ATOM 747 N N . SER A 1 95 ? 11.873 7.041 2.954 1.00 94.00 95 SER A N 1
ATOM 748 C CA . SER A 1 95 ? 10.754 7.800 3.506 1.00 94.00 95 SER A CA 1
ATOM 749 C C . SER A 1 95 ? 9.429 7.313 2.922 1.00 94.00 95 SER A C 1
ATOM 751 O O . SER A 1 95 ? 9.377 6.748 1.826 1.00 94.00 95 SER A O 1
ATOM 753 N N . ASP A 1 96 ? 8.343 7.604 3.627 1.00 92.94 96 ASP A N 1
ATOM 754 C CA . ASP A 1 96 ? 6.994 7.222 3.222 1.00 92.94 96 ASP A CA 1
ATOM 755 C C . ASP A 1 96 ? 6.642 7.673 1.789 1.00 92.94 96 ASP A C 1
ATOM 757 O O . ASP A 1 96 ? 6.120 6.898 0.981 1.00 92.94 96 ASP A O 1
ATOM 761 N N . VAL A 1 97 ? 7.031 8.906 1.438 1.00 93.00 97 VAL A N 1
ATOM 762 C CA . VAL A 1 97 ? 6.854 9.483 0.094 1.00 93.00 97 VAL A CA 1
ATOM 763 C C . VAL A 1 97 ? 7.638 8.693 -0.952 1.00 93.00 97 VAL A C 1
ATOM 765 O O . VAL A 1 97 ? 7.066 8.254 -1.948 1.00 93.00 97 VAL A O 1
ATOM 768 N N . GLN A 1 98 ? 8.928 8.447 -0.712 1.00 95.06 98 GLN A N 1
ATOM 769 C CA . GLN A 1 98 ? 9.770 7.705 -1.657 1.00 95.06 98 GLN A CA 1
ATOM 770 C C . GLN A 1 98 ? 9.289 6.260 -1.830 1.00 95.06 98 GLN A C 1
ATOM 772 O O . GLN A 1 98 ? 9.331 5.707 -2.930 1.00 95.06 98 GLN A O 1
ATOM 777 N N . ARG A 1 99 ? 8.805 5.637 -0.751 1.00 94.88 99 ARG A N 1
ATOM 778 C CA . ARG A 1 99 ? 8.239 4.288 -0.804 1.00 94.88 99 ARG A CA 1
ATOM 779 C C . ARG A 1 99 ? 6.946 4.266 -1.611 1.00 94.88 99 ARG A C 1
ATOM 781 O O . ARG A 1 99 ? 6.769 3.367 -2.430 1.00 94.88 99 ARG A O 1
ATOM 788 N N . GLN A 1 100 ? 6.076 5.262 -1.441 1.00 93.81 100 GLN A N 1
ATOM 789 C CA . GLN A 1 100 ? 4.855 5.383 -2.236 1.00 93.81 100 GLN A CA 1
ATOM 790 C C . GLN A 1 100 ? 5.172 5.569 -3.728 1.00 93.81 100 GLN A C 1
ATOM 792 O O . GLN A 1 100 ? 4.597 4.873 -4.565 1.00 93.81 100 GLN A O 1
ATOM 797 N N . GLU A 1 101 ? 6.119 6.443 -4.072 1.00 94.31 101 GLU A N 1
ATOM 798 C CA . GLU A 1 101 ? 6.581 6.627 -5.455 1.00 94.31 101 GLU A CA 1
ATOM 799 C C . GLU A 1 101 ? 7.137 5.322 -6.048 1.00 94.31 101 GLU A C 1
ATOM 801 O O . GLU A 1 101 ? 6.804 4.960 -7.180 1.00 94.31 101 GLU A O 1
ATOM 806 N N . CYS A 1 102 ? 7.914 4.569 -5.261 1.00 94.06 102 CYS A N 1
ATOM 807 C CA . CYS A 1 102 ? 8.429 3.260 -5.660 1.00 94.06 102 CYS A CA 1
ATOM 808 C C . CYS A 1 102 ? 7.294 2.274 -5.970 1.00 94.06 102 CYS A C 1
ATOM 810 O O . CYS A 1 102 ? 7.282 1.682 -7.052 1.00 94.06 102 CYS A O 1
ATOM 812 N N . VAL A 1 103 ? 6.303 2.148 -5.080 1.00 94.25 103 VAL A N 1
ATOM 813 C CA . VAL A 1 103 ? 5.138 1.270 -5.289 1.00 94.25 103 VAL A CA 1
ATOM 814 C C . VAL A 1 103 ? 4.390 1.651 -6.564 1.00 94.25 103 VAL A C 1
ATOM 816 O O . VAL A 1 103 ? 4.137 0.789 -7.402 1.00 94.25 103 VAL A O 1
ATOM 819 N N . VAL A 1 104 ? 4.094 2.937 -6.771 1.00 92.81 104 VAL A N 1
ATOM 820 C CA . VAL A 1 104 ? 3.385 3.412 -7.973 1.00 92.81 104 VAL A CA 1
ATOM 821 C C . VAL A 1 104 ? 4.169 3.102 -9.254 1.00 92.81 104 VAL A C 1
ATOM 823 O O . VAL A 1 104 ? 3.565 2.758 -10.273 1.00 92.81 104 VAL A O 1
ATOM 826 N N . SER A 1 105 ? 5.503 3.158 -9.212 1.00 92.06 105 SER A N 1
ATOM 827 C CA . SER A 1 105 ? 6.358 2.801 -10.354 1.00 92.06 105 SER A CA 1
ATOM 828 C C . SER A 1 105 ? 6.360 1.299 -10.681 1.00 92.06 105 SER A C 1
ATOM 830 O O . SER A 1 105 ? 6.677 0.916 -11.806 1.00 92.06 105 SER A O 1
ATOM 832 N N . ALA A 1 106 ? 5.960 0.447 -9.732 1.00 90.75 106 ALA A N 1
ATOM 833 C CA . ALA A 1 106 ? 5.925 -1.007 -9.875 1.00 90.75 106 ALA A CA 1
ATOM 834 C C . ALA A 1 106 ? 4.621 -1.542 -10.501 1.00 90.75 106 ALA A C 1
ATOM 836 O O . ALA A 1 106 ? 4.424 -2.760 -10.546 1.00 90.75 106 ALA A O 1
ATOM 837 N N . ARG A 1 107 ? 3.719 -0.666 -10.974 1.00 89.31 107 ARG A N 1
ATOM 838 C CA . ARG A 1 107 ? 2.461 -1.054 -11.640 1.00 89.31 107 ARG A CA 1
ATOM 839 C C . ARG A 1 107 ? 2.705 -2.022 -12.800 1.00 89.31 107 ARG A C 1
ATOM 841 O O . ARG A 1 107 ? 3.641 -1.864 -13.582 1.00 89.31 107 ARG A O 1
ATOM 848 N N . ALA A 1 108 ? 1.824 -3.007 -12.930 1.00 81.50 108 ALA A N 1
ATOM 849 C CA . ALA A 1 108 ? 1.859 -4.020 -13.976 1.00 81.50 108 ALA A CA 1
ATOM 850 C C . ALA A 1 108 ? 0.526 -4.079 -14.741 1.00 81.50 108 ALA A C 1
ATOM 852 O O . ALA A 1 108 ? -0.505 -3.602 -14.280 1.00 81.50 108 ALA A O 1
ATOM 853 N N . GLY A 1 109 ? 0.550 -4.686 -15.929 1.00 69.00 109 GLY A N 1
ATOM 854 C CA . GLY A 1 109 ? -0.639 -4.936 -16.754 1.00 69.00 109 GLY A CA 1
ATOM 855 C C . GLY A 1 109 ? -1.282 -6.306 -16.513 1.00 69.00 109 GLY A C 1
ATOM 856 O O . GLY A 1 109 ? -1.784 -6.898 -17.463 1.00 69.00 109 GLY A O 1
ATOM 857 N N . ARG A 1 110 ? -1.197 -6.855 -15.292 1.00 68.94 110 ARG A N 1
ATOM 858 C CA . ARG A 1 110 ? -1.830 -8.138 -14.915 1.00 68.94 110 ARG A CA 1
ATOM 859 C C . ARG A 1 110 ? -3.104 -7.905 -14.091 1.00 68.94 110 ARG A C 1
ATOM 861 O O . ARG A 1 110 ? -3.405 -6.767 -13.740 1.00 68.94 110 ARG A O 1
ATOM 868 N N . GLU A 1 111 ? -3.846 -8.953 -13.752 1.00 58.09 111 GLU A N 1
ATOM 869 C CA . GLU A 1 111 ? -4.899 -8.841 -12.732 1.00 58.09 111 GLU A CA 1
ATOM 870 C C . GLU A 1 111 ? -4.292 -8.824 -11.309 1.00 58.09 111 GLU A C 1
ATOM 872 O O . GLU A 1 111 ? -3.221 -9.420 -11.095 1.00 58.09 111 GLU A O 1
ATOM 877 N N . PRO A 1 112 ? -4.914 -8.118 -10.342 1.00 62.25 112 PRO A N 1
ATOM 878 C CA . PRO A 1 112 ? -4.442 -8.057 -8.958 1.00 62.25 112 PRO A CA 1
ATOM 879 C C . PRO A 1 112 ? -4.324 -9.446 -8.321 1.00 62.25 112 PRO A C 1
ATOM 881 O O . PRO A 1 112 ? -5.103 -10.349 -8.606 1.00 62.25 112 PRO A O 1
ATOM 884 N N . ALA A 1 113 ? -3.363 -9.644 -7.414 1.00 62.84 113 ALA A N 1
ATOM 885 C CA . ALA A 1 113 ? -3.220 -10.936 -6.726 1.00 62.84 113 ALA A CA 1
ATOM 886 C C . ALA A 1 113 ? -4.460 -11.328 -5.884 1.00 62.84 113 ALA A C 1
ATOM 888 O O . ALA A 1 113 ? -4.675 -12.512 -5.625 1.00 62.84 113 ALA A O 1
ATOM 889 N N . SER A 1 114 ? -5.291 -10.357 -5.493 1.00 60.06 114 SER A N 1
ATOM 890 C CA . SER A 1 114 ? -6.580 -10.554 -4.819 1.00 60.06 114 SER A CA 1
ATOM 891 C C . SER A 1 114 ? -7.620 -11.298 -5.658 1.00 60.06 114 SER A C 1
ATOM 893 O O . SER A 1 114 ? -8.459 -11.979 -5.070 1.00 60.06 114 SER A O 1
ATOM 895 N N . THR A 1 115 ? -7.569 -11.239 -6.995 1.00 58.25 115 THR A N 1
ATOM 896 C CA . THR A 1 115 ? -8.624 -11.813 -7.853 1.00 58.25 115 THR A CA 1
ATOM 897 C C . THR A 1 115 ? -8.528 -13.331 -8.033 1.00 58.25 115 THR A C 1
ATOM 899 O O . THR A 1 115 ? -9.537 -13.967 -8.319 1.00 58.25 115 THR A O 1
ATOM 902 N N . ASN A 1 116 ? -7.355 -13.942 -7.821 1.00 54.50 116 ASN A N 1
ATOM 903 C CA . ASN A 1 116 ? -7.128 -15.383 -8.041 1.00 54.50 116 ASN A CA 1
ATOM 904 C C . ASN A 1 116 ? -7.078 -16.234 -6.758 1.00 54.50 116 ASN A C 1
ATOM 906 O O . ASN A 1 116 ? -6.772 -17.423 -6.820 1.00 54.50 116 ASN A O 1
ATOM 910 N N . ALA A 1 117 ? -7.399 -15.638 -5.606 1.00 51.12 117 ALA A N 1
ATOM 911 C CA . ALA A 1 117 ? -7.702 -16.313 -4.342 1.00 51.12 117 ALA A CA 1
ATOM 912 C C . ALA A 1 117 ? -6.856 -17.560 -4.004 1.00 51.12 117 ALA A C 1
ATOM 914 O O . ALA A 1 117 ? -7.415 -18.583 -3.630 1.00 51.12 117 ALA A O 1
ATOM 915 N N . ILE A 1 118 ? -5.520 -17.480 -4.054 1.00 45.69 118 ILE A N 1
ATOM 916 C CA . ILE A 1 118 ? -4.655 -18.328 -3.220 1.00 45.69 118 ILE A CA 1
ATOM 917 C C . ILE A 1 118 ? -3.426 -17.508 -2.816 1.00 45.69 118 ILE A C 1
ATOM 919 O O . ILE A 1 118 ? -2.637 -17.103 -3.666 1.00 45.69 118 ILE A O 1
ATOM 923 N N . TYR A 1 119 ? -3.257 -17.289 -1.507 1.00 51.56 119 TYR A N 1
ATOM 924 C CA . TYR A 1 119 ? -1.984 -16.896 -0.899 1.00 51.56 119 TYR A CA 1
ATOM 925 C C . TYR A 1 119 ? -0.915 -17.905 -1.325 1.00 51.56 119 TYR A C 1
ATOM 927 O O . TYR A 1 119 ? -0.842 -19.003 -0.776 1.00 51.56 119 TYR A O 1
ATOM 935 N N . GLN A 1 120 ? -0.113 -17.573 -2.330 1.00 42.31 120 GLN A N 1
ATOM 936 C CA . GLN A 1 120 ? 1.035 -18.383 -2.710 1.00 42.31 120 GLN A CA 1
ATOM 937 C C . GLN A 1 120 ? 2.260 -17.491 -2.764 1.00 42.31 120 GLN A C 1
ATOM 939 O O . GLN A 1 120 ? 2.251 -16.452 -3.417 1.00 42.31 120 GLN A O 1
ATOM 944 N N . ALA A 1 121 ? 3.334 -17.903 -2.092 1.00 43.44 121 ALA A N 1
ATOM 945 C CA . ALA A 1 121 ? 4.649 -17.360 -2.383 1.00 43.44 121 ALA A CA 1
ATOM 946 C C . ALA A 1 121 ? 4.897 -17.516 -3.891 1.00 43.44 121 ALA A C 1
ATOM 948 O O . ALA A 1 121 ? 4.716 -18.607 -4.446 1.00 43.44 121 ALA A O 1
ATOM 949 N N . LEU A 1 122 ? 5.265 -16.428 -4.567 1.00 42.72 122 LEU A N 1
ATOM 950 C CA . LEU A 1 122 ? 5.609 -16.495 -5.980 1.00 42.72 122 LEU A CA 1
ATOM 951 C C . LEU A 1 122 ? 6.830 -17.392 -6.129 1.00 42.72 122 LEU A C 1
ATOM 953 O O . LEU A 1 122 ? 7.933 -17.047 -5.710 1.00 42.72 122 LEU A O 1
ATOM 957 N N . LYS A 1 123 ? 6.640 -18.552 -6.759 1.00 40.25 123 LYS A N 1
ATOM 958 C CA . LYS A 1 123 ? 7.767 -19.313 -7.286 1.00 40.25 123 LYS A CA 1
ATOM 959 C C . LYS A 1 123 ? 8.348 -18.496 -8.430 1.00 40.25 123 LYS A C 1
ATOM 961 O O . LYS A 1 123 ? 7.812 -18.510 -9.534 1.00 40.25 123 LYS A O 1
ATOM 966 N N . VAL A 1 124 ? 9.434 -17.782 -8.157 1.00 39.75 124 VAL A N 1
ATOM 967 C CA . VAL A 1 124 ? 10.268 -17.199 -9.206 1.00 39.75 124 VAL A CA 1
ATOM 968 C C . VAL A 1 124 ? 10.860 -18.370 -9.989 1.00 39.75 124 VAL A C 1
ATOM 970 O O . VAL A 1 124 ? 11.810 -19.017 -9.547 1.00 39.75 124 VAL A O 1
ATOM 973 N N . THR A 1 125 ? 10.259 -18.714 -11.125 1.00 37.84 125 THR A N 1
ATOM 974 C CA . THR A 1 125 ? 10.906 -19.597 -12.096 1.00 37.84 125 THR A CA 1
ATOM 975 C C . THR A 1 125 ? 12.083 -18.839 -12.695 1.00 37.84 125 THR A C 1
ATOM 977 O O . THR A 1 125 ? 11.881 -17.808 -13.335 1.00 37.84 125 THR A O 1
ATOM 980 N N . LYS A 1 126 ? 13.293 -19.329 -12.397 1.00 35.53 126 L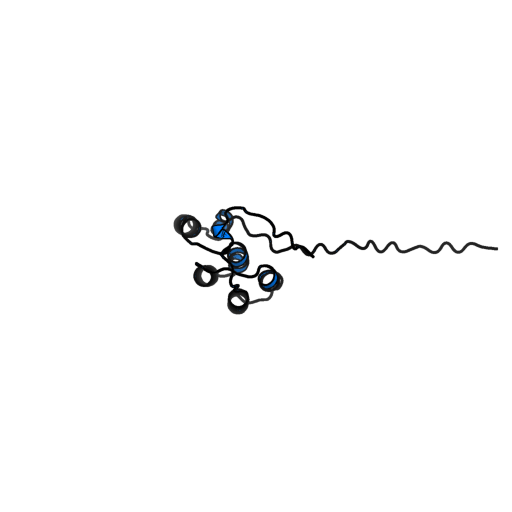YS A N 1
ATOM 981 C CA . LYS A 1 126 ? 14.559 -18.879 -12.987 1.00 35.53 126 LYS A CA 1
ATOM 982 C C . LYS A 1 126 ? 14.567 -19.038 -14.501 1.00 35.53 126 LYS A C 1
ATOM 984 O O . LYS A 1 126 ? 14.005 -20.052 -14.974 1.00 35.53 126 LYS A O 1
#